Protein AF-A0A8I2G776-F1 (afdb_monomer)

Mean predicted aligned error: 10.72 Å

Radius of gyration: 21.14 Å; Cα contacts (8 Å, |Δi|>4): 203; chains: 1; bounding box: 45×49×59 Å

Sequence (153 aa):
MTTVEIKSLLHESIENINDKALLLSIKDLMTKKGKKFDPVVKQLKGWIHSLELPQRWRTDGIAPPSYDCKKLAGKVAETLYKDFSIIPIRIAVSIEEGIYLKYKNFDNNKVLEIEVYNDNLDIAAILTKNNQVIKSADIEKENFFEMVKLFNE

pLDDT: mean 87.75, std 15.6, range [40.84, 98.62]

Nearest PDB structures (foldseek):
  1icn-assembly1_A  TM=5.637E-01  e=6.181E+00  Rattus norvegicus
  3kg6-assembly3_A  TM=4.513E-01  e=4.065E+00  Lyngbya majuscula
  1dc9-assembly1_A  TM=5.498E-01  e=9.400E+00  Rattus norvegicus
  3akn-assembly1_A  TM=5.289E-01  e=9.400E+00  Rattus norvegicus

Solvent-accessible surface area (backbone atoms only — not comparable to full-atom values): 8759 Å² total; per-residue (Å²): 136,56,83,65,58,56,51,54,56,53,51,64,59,55,73,72,51,86,49,67,67,59,48,50,52,50,51,49,50,67,66,50,60,63,78,75,85,48,68,65,54,52,47,53,36,48,56,49,65,67,61,71,69,57,69,68,45,52,73,72,67,45,57,67,58,41,71,67,27,36,52,48,46,33,47,53,53,39,48,40,30,75,79,66,72,44,67,68,81,41,76,45,71,41,89,76,24,14,43,34,39,32,32,69,38,84,91,75,55,24,35,44,38,35,40,24,29,48,90,80,62,49,35,42,37,39,33,28,43,90,90,38,80,78,47,73,47,75,44,64,93,79,58,52,62,70,63,51,50,65,53,71,110

Secondary structure (DSSP, 8-state):
--HHHHHHHHHHHHHT---HHHHHHHHHHHH-S-----HHHHHHHHHHHT----HHHHHTTPPPPPHHHHHHHHHHHHHHHHHH----SEEEE-TTSSEEEEEE-TTT-EEEEEEE-SSS--EEEEEEETTEEEEEEE-GGG--HHHHHHHH-

Foldseek 3Di:
DDPVVVVVVVVVVLVPDPDPVVSVVVVVVVVPPPPPDDVLLVVLLVVLVPADDPPVLVVVVQAAADPVLSVLVSVLQVCCCPVPVWHFPDWHQDSLNGIKTWTADPVQGKIKIWTQHRPPRKIKIFIDHPNHTPDIDTQPPSPCPVVVVVRVD

Structure (mmCIF, N/CA/C/O backbone):
data_AF-A0A8I2G776-F1
#
_entry.id   AF-A0A8I2G776-F1
#
loop_
_atom_site.group_PDB
_atom_site.id
_atom_site.type_symbol
_atom_site.label_atom_id
_atom_site.label_alt_id
_atom_site.label_comp_id
_atom_site.label_asym_id
_atom_site.label_entity_id
_atom_site.label_seq_id
_atom_site.pdbx_PDB_ins_code
_atom_site.Cartn_x
_atom_site.Cartn_y
_atom_site.Cartn_z
_atom_site.occupancy
_atom_site.B_iso_or_equiv
_atom_site.auth_seq_id
_atom_site.auth_comp_id
_atom_site.auth_asym_id
_atom_site.auth_atom_id
_atom_site.pdbx_PDB_model_num
ATOM 1 N N . MET A 1 1 ? 5.456 20.751 40.890 1.00 51.00 1 MET A N 1
ATOM 2 C CA . MET A 1 1 ? 5.926 21.157 39.555 1.00 51.00 1 MET A CA 1
ATOM 3 C C . MET A 1 1 ? 5.319 20.235 38.519 1.00 51.00 1 MET A C 1
ATOM 5 O O . MET A 1 1 ? 5.605 19.042 38.530 1.00 51.00 1 MET A O 1
ATOM 9 N N . THR A 1 2 ? 4.416 20.754 37.696 1.00 40.84 2 THR A N 1
ATOM 10 C CA . THR A 1 2 ? 3.787 20.000 36.606 1.00 40.84 2 THR A CA 1
ATOM 11 C C . THR A 1 2 ? 4.741 19.884 35.413 1.00 40.84 2 THR A C 1
ATOM 13 O O . THR A 1 2 ? 5.677 20.667 35.248 1.00 40.84 2 THR A O 1
ATOM 16 N N . THR A 1 3 ? 4.508 18.910 34.534 1.00 49.12 3 THR A N 1
ATOM 17 C CA . THR A 1 3 ? 5.294 18.694 33.304 1.00 49.12 3 THR A CA 1
ATOM 18 C C . THR A 1 3 ? 5.284 19.903 32.358 1.00 49.12 3 THR A C 1
ATOM 20 O O . THR A 1 3 ? 6.147 20.012 31.487 1.00 49.12 3 THR A O 1
ATOM 23 N N . VAL A 1 4 ? 4.306 20.799 32.514 1.00 53.62 4 VAL A N 1
ATOM 24 C CA . VAL A 1 4 ? 4.168 22.046 31.751 1.00 53.62 4 VAL A CA 1
ATOM 25 C C . VAL A 1 4 ? 5.124 23.117 32.282 1.00 53.62 4 VAL A C 1
ATOM 27 O O . VAL A 1 4 ? 5.840 23.732 31.494 1.00 53.62 4 VAL A O 1
ATOM 30 N N . GLU A 1 5 ? 5.229 23.264 33.604 1.00 49.38 5 GLU A N 1
ATOM 31 C CA . GLU A 1 5 ? 6.134 24.227 34.254 1.00 49.38 5 GLU A CA 1
ATOM 32 C C . GLU A 1 5 ? 7.609 23.921 33.949 1.00 49.38 5 GLU A C 1
ATOM 34 O O . GLU A 1 5 ? 8.391 24.828 33.676 1.00 49.38 5 GLU A O 1
ATOM 39 N N . ILE A 1 6 ? 7.980 22.637 33.883 1.00 55.47 6 ILE A N 1
ATOM 40 C CA . ILE A 1 6 ? 9.346 22.207 33.531 1.00 55.47 6 ILE A CA 1
ATOM 41 C C . ILE A 1 6 ? 9.712 22.599 32.089 1.00 55.47 6 ILE A C 1
ATOM 43 O O . ILE A 1 6 ? 10.844 23.004 31.829 1.00 55.47 6 ILE A O 1
ATOM 47 N N . 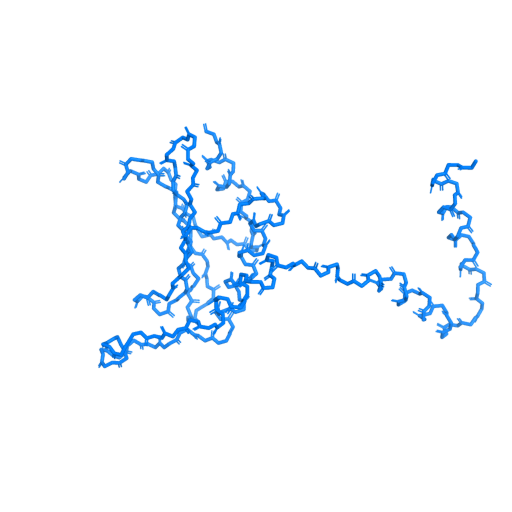LYS A 1 7 ? 8.770 22.503 31.138 1.00 57.03 7 LYS A N 1
ATOM 48 C CA . LYS A 1 7 ? 9.023 22.856 29.729 1.00 57.03 7 LYS A CA 1
ATOM 49 C C . LYS A 1 7 ? 9.190 24.359 29.524 1.00 57.03 7 LYS A C 1
ATOM 51 O O . LYS A 1 7 ? 10.042 24.749 28.734 1.00 57.03 7 LYS A O 1
ATOM 56 N N . SER A 1 8 ? 8.399 25.164 30.233 1.00 58.72 8 SER A N 1
ATOM 57 C CA . SER A 1 8 ? 8.486 26.629 30.205 1.00 58.72 8 SER A CA 1
ATOM 58 C C . SER A 1 8 ? 9.867 27.105 30.659 1.00 58.72 8 SER A C 1
ATOM 60 O O . SER A 1 8 ? 10.550 27.816 29.928 1.00 58.72 8 SER A O 1
ATOM 62 N N . LEU A 1 9 ? 10.322 26.608 31.814 1.00 57.34 9 LEU A N 1
ATOM 63 C CA . LEU A 1 9 ? 11.615 26.968 32.407 1.00 57.34 9 LEU A CA 1
ATOM 64 C C . LEU A 1 9 ? 12.809 26.514 31.550 1.00 57.34 9 LEU A C 1
ATOM 66 O O . LEU A 1 9 ? 13.820 27.211 31.455 1.00 57.34 9 LEU A O 1
ATOM 70 N N . LEU A 1 10 ? 12.694 25.355 30.891 1.00 60.34 10 LEU A N 1
ATOM 71 C CA . LEU A 1 10 ? 13.702 24.875 29.942 1.00 60.34 10 LEU A CA 1
ATOM 72 C C . LEU A 1 10 ? 13.780 25.747 28.684 1.00 60.34 10 LEU A C 1
ATOM 74 O O . LEU A 1 10 ? 14.873 25.931 28.159 1.00 60.34 10 LEU A O 1
ATOM 78 N N . HIS A 1 11 ? 12.658 26.282 28.197 1.00 60.72 11 HIS A N 1
ATOM 79 C CA . HIS A 1 11 ? 12.655 27.127 27.001 1.00 60.72 11 HIS A CA 1
ATOM 80 C C . HIS A 1 11 ? 13.342 28.472 27.265 1.00 60.72 11 HIS A C 1
ATOM 82 O O . HIS A 1 11 ? 14.266 28.835 26.540 1.00 60.72 11 HIS A O 1
ATOM 88 N N . GLU A 1 12 ? 12.990 29.131 28.371 1.00 60.38 12 GLU A N 1
ATOM 89 C CA . GLU A 1 12 ? 13.601 30.400 28.802 1.00 60.38 12 GLU A CA 1
ATOM 90 C C . GLU A 1 12 ? 15.107 30.267 29.091 1.00 60.38 12 GLU A C 1
ATOM 92 O O . GLU A 1 12 ? 15.894 31.174 28.817 1.00 60.38 12 GLU A O 1
ATOM 97 N N . SER A 1 13 ? 15.545 29.111 29.600 1.00 62.28 13 SER A N 1
ATOM 98 C CA . SER A 1 13 ? 16.966 28.853 29.873 1.00 62.28 13 SER A CA 1
ATOM 99 C C . SER A 1 13 ? 17.797 28.651 28.598 1.00 62.28 13 SER A C 1
ATOM 101 O O . SER A 1 13 ? 18.989 28.950 28.587 1.00 62.28 13 SER A O 1
ATOM 103 N N . ILE A 1 14 ? 17.187 28.148 27.519 1.00 61.66 14 ILE A N 1
ATOM 104 C CA . ILE A 1 14 ? 17.871 27.870 26.244 1.00 61.66 14 ILE A CA 1
ATOM 105 C C . ILE A 1 14 ? 18.036 29.142 25.408 1.00 61.66 14 ILE A C 1
ATOM 107 O O . ILE A 1 14 ? 19.038 29.275 24.706 1.00 61.66 14 ILE A O 1
ATOM 111 N N . GLU A 1 15 ? 17.098 30.087 25.496 1.00 63.06 15 GLU A N 1
ATOM 112 C CA . GLU A 1 15 ? 17.179 31.368 24.778 1.00 63.06 15 GLU A CA 1
ATOM 113 C C . GLU A 1 15 ? 18.311 32.275 25.287 1.00 63.06 15 GLU A C 1
ATOM 115 O O . GLU A 1 15 ? 18.821 33.094 24.529 1.00 63.06 15 GLU A O 1
ATOM 120 N N . ASN A 1 16 ? 18.774 32.071 26.525 1.00 62.78 16 ASN A N 1
ATOM 121 C CA . ASN A 1 16 ? 19.870 32.830 27.138 1.00 62.78 16 ASN A CA 1
ATOM 122 C C . ASN A 1 16 ? 21.279 32.273 26.841 1.00 62.78 16 ASN A C 1
ATOM 124 O O . ASN A 1 16 ? 22.276 32.777 27.366 1.00 62.78 16 ASN A O 1
ATOM 128 N N . ILE A 1 17 ? 21.399 31.229 26.017 1.00 67.94 17 ILE A N 1
ATOM 129 C CA . ILE A 1 17 ? 22.696 30.656 25.639 1.00 67.94 17 ILE A CA 1
ATOM 130 C C . ILE A 1 17 ? 23.299 31.482 24.486 1.00 67.94 17 ILE A C 1
ATOM 132 O O . ILE A 1 17 ? 22.835 31.434 23.353 1.00 67.94 17 ILE A O 1
ATOM 136 N N . ASN A 1 18 ? 24.384 32.215 24.747 1.00 68.25 18 ASN A N 1
ATOM 137 C CA . ASN A 1 18 ? 25.065 33.026 23.719 1.00 68.25 18 ASN A CA 1
ATOM 138 C C . ASN A 1 18 ? 25.977 32.217 22.776 1.00 68.25 18 ASN A C 1
ATOM 140 O O . ASN A 1 18 ? 26.481 32.750 21.788 1.00 68.25 18 ASN A O 1
ATOM 144 N N . ASP A 1 19 ? 26.190 30.930 23.053 1.00 78.69 19 ASP A N 1
ATOM 145 C CA . ASP A 1 19 ? 26.968 30.044 22.192 1.00 78.69 19 ASP A CA 1
ATOM 146 C C . ASP A 1 19 ? 26.058 29.358 21.164 1.00 78.69 19 ASP A C 1
ATOM 148 O O . ASP A 1 19 ? 25.336 28.403 21.457 1.00 78.69 19 ASP A O 1
ATOM 152 N N . LYS A 1 20 ? 26.116 29.844 19.922 1.00 73.06 20 LYS A N 1
ATOM 153 C CA . LYS A 1 20 ? 25.310 29.346 18.800 1.00 73.06 20 LYS A CA 1
ATOM 154 C C . LYS A 1 20 ? 25.573 27.866 18.480 1.00 73.06 20 LYS A C 1
ATOM 156 O O . LYS A 1 20 ? 24.654 27.188 18.019 1.00 73.06 20 LYS A O 1
ATOM 161 N N . ALA A 1 21 ?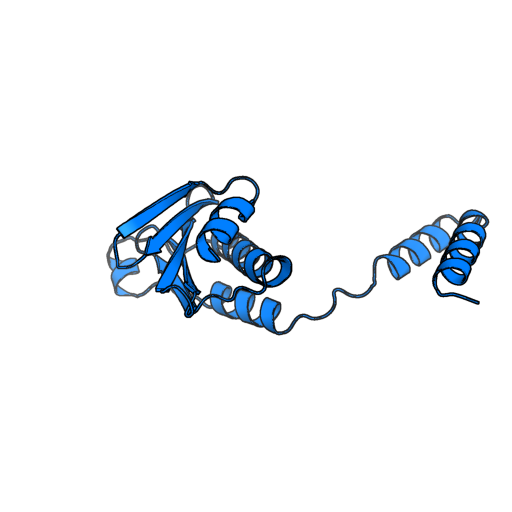 26.783 27.355 18.721 1.00 72.69 21 ALA A N 1
ATOM 162 C CA . ALA A 1 21 ? 27.135 25.956 18.474 1.00 72.69 21 ALA A CA 1
ATOM 163 C C . ALA A 1 21 ? 26.572 25.035 19.567 1.00 72.69 21 ALA A C 1
ATOM 165 O O . ALA A 1 21 ? 26.048 23.956 19.266 1.00 72.69 21 ALA A O 1
ATOM 166 N N . LEU A 1 22 ? 26.595 25.492 20.822 1.00 72.94 22 LEU A N 1
ATOM 167 C CA . LEU A 1 22 ? 25.934 24.810 21.934 1.00 72.94 22 LEU A CA 1
ATOM 168 C C . LEU A 1 22 ? 24.411 24.804 21.749 1.00 72.94 22 LEU A C 1
ATOM 170 O O . LEU A 1 22 ? 23.770 23.771 21.928 1.00 72.94 22 LEU A O 1
ATOM 174 N N . LEU A 1 23 ? 23.834 25.924 21.309 1.00 72.81 23 LEU A N 1
ATOM 175 C CA . LEU A 1 23 ? 22.399 26.062 21.048 1.00 72.81 23 LEU A CA 1
ATOM 176 C C . LEU A 1 23 ? 21.936 25.152 19.904 1.00 72.81 23 LEU A C 1
ATOM 178 O O . LEU A 1 23 ? 20.874 24.535 19.998 1.00 72.81 23 LEU A O 1
ATOM 182 N N . LEU A 1 24 ? 22.747 25.021 18.848 1.00 71.00 24 LEU A N 1
ATOM 183 C CA . LEU A 1 24 ? 22.499 24.080 17.756 1.00 71.00 24 LEU A CA 1
ATOM 184 C C . LEU A 1 24 ? 22.604 22.630 18.241 1.00 71.00 24 LEU A C 1
ATOM 186 O O . LEU A 1 24 ? 21.721 21.838 17.949 1.00 71.00 24 LEU A O 1
ATOM 190 N N . SER A 1 25 ? 23.607 22.305 19.059 1.00 70.19 25 SER A N 1
ATOM 191 C CA . SER A 1 25 ? 23.782 20.960 19.624 1.00 70.19 25 SER A CA 1
ATOM 192 C C . SER A 1 25 ? 22.654 20.573 20.585 1.00 70.19 25 SER A C 1
ATOM 194 O O . SER A 1 25 ? 22.195 19.435 20.570 1.00 70.19 25 SER A O 1
ATOM 196 N N . ILE A 1 26 ? 22.159 21.511 21.397 1.00 68.62 26 ILE A N 1
ATOM 197 C CA . ILE A 1 26 ? 21.013 21.301 22.293 1.00 68.62 26 ILE A CA 1
ATOM 198 C C . ILE A 1 26 ? 19.723 21.155 21.483 1.00 68.62 26 ILE A C 1
ATOM 200 O O . ILE A 1 26 ? 18.929 20.259 21.766 1.00 68.62 26 ILE A O 1
ATOM 204 N N . LYS A 1 27 ? 19.517 21.970 20.440 1.00 69.44 27 LYS A N 1
ATOM 205 C CA . LYS A 1 27 ? 18.396 21.796 19.500 1.00 69.44 27 LYS A CA 1
ATOM 206 C C . LYS A 1 27 ? 18.476 20.448 18.789 1.00 69.44 27 LYS A C 1
ATOM 208 O O . LYS A 1 27 ? 17.461 19.759 18.705 1.00 69.44 27 LYS A O 1
ATOM 213 N N . ASP A 1 28 ? 19.662 20.028 18.368 1.00 65.12 28 ASP A N 1
ATOM 214 C CA . ASP A 1 28 ? 19.919 18.714 17.780 1.00 65.12 28 ASP A CA 1
ATOM 215 C C . ASP A 1 28 ? 19.681 17.584 18.781 1.00 65.12 28 ASP A C 1
ATOM 217 O O . ASP A 1 28 ? 19.161 16.548 18.399 1.00 65.12 28 ASP A O 1
ATOM 221 N N . LEU A 1 29 ? 19.996 17.756 20.066 1.00 60.03 29 LEU A N 1
ATOM 222 C CA . LEU A 1 29 ? 19.706 16.773 21.118 1.00 60.03 29 LEU A CA 1
ATOM 223 C C . LEU A 1 29 ? 18.209 16.704 21.452 1.00 60.03 29 LEU A C 1
ATOM 225 O O . LEU A 1 29 ? 17.672 15.614 21.644 1.00 60.03 29 LEU A O 1
ATOM 229 N N . MET A 1 30 ? 17.510 17.842 21.465 1.00 61.28 30 MET A N 1
ATOM 230 C CA . MET A 1 30 ? 16.060 17.903 21.682 1.00 61.28 30 MET A CA 1
ATOM 231 C C . MET A 1 30 ? 15.260 17.376 20.481 1.00 61.28 30 MET A C 1
ATOM 233 O O . MET A 1 30 ? 14.201 16.774 20.664 1.00 61.28 30 MET A O 1
ATOM 237 N N . THR A 1 31 ? 15.769 17.558 19.258 1.00 56.81 31 THR A N 1
ATOM 238 C CA . THR A 1 31 ? 15.210 16.968 18.027 1.00 56.81 31 THR A CA 1
ATOM 239 C C . THR A 1 31 ? 15.644 15.513 17.837 1.00 56.81 31 THR A C 1
ATOM 241 O O . THR A 1 31 ? 14.843 14.702 17.374 1.00 56.81 31 THR A O 1
ATOM 244 N N . LYS A 1 32 ? 16.829 15.119 18.327 1.00 51.16 32 LYS A N 1
ATOM 245 C CA . LYS A 1 32 ? 17.232 13.729 18.611 1.00 51.16 32 LYS A CA 1
ATOM 246 C C . LYS A 1 32 ? 16.550 13.197 19.880 1.00 51.16 32 LYS A C 1
ATOM 248 O O . LYS A 1 32 ? 17.140 12.431 20.642 1.00 51.16 32 LYS A O 1
ATOM 253 N N . LYS A 1 33 ? 15.240 13.426 20.028 1.00 49.31 33 LYS A N 1
ATOM 254 C CA . LYS A 1 33 ? 14.385 12.323 20.482 1.00 49.31 33 LYS A CA 1
ATOM 255 C C . LYS A 1 33 ? 14.599 11.216 19.460 1.00 49.31 33 LYS A C 1
ATOM 257 O O . LYS A 1 33 ? 13.971 11.235 18.404 1.00 49.31 33 LYS A O 1
ATOM 262 N N . GLY A 1 34 ? 15.584 10.351 19.723 1.00 45.66 34 GLY A N 1
ATOM 263 C CA . GLY A 1 34 ? 16.012 9.299 18.811 1.00 45.66 34 GLY A CA 1
ATOM 264 C C . GLY A 1 34 ? 14.770 8.667 18.220 1.00 45.66 34 GLY A C 1
ATOM 265 O O . GLY A 1 34 ? 13.880 8.310 18.992 1.00 45.66 34 GLY A O 1
ATOM 266 N N . LYS A 1 35 ? 14.661 8.667 16.879 1.00 55.25 35 LYS A N 1
ATOM 267 C CA . LYS A 1 35 ? 13.513 8.104 16.157 1.00 55.25 35 LYS A CA 1
ATOM 268 C C . LYS A 1 35 ? 13.145 6.818 16.873 1.00 55.25 35 LYS A C 1
ATOM 270 O O . LYS A 1 35 ? 13.932 5.873 16.831 1.00 55.25 35 LYS A O 1
ATOM 275 N N . LYS A 1 36 ? 12.035 6.843 17.622 1.00 64.50 36 LYS A N 1
ATOM 276 C CA . LYS A 1 36 ? 11.651 5.740 18.496 1.00 64.50 36 LYS A CA 1
ATOM 277 C C . LYS A 1 36 ? 11.624 4.523 17.589 1.00 64.50 36 LYS A C 1
ATOM 279 O O . LYS A 1 36 ? 10.905 4.537 16.591 1.00 64.50 36 LYS A O 1
ATOM 284 N N . PHE A 1 37 ? 12.524 3.578 17.846 1.00 75.69 37 PHE A N 1
ATOM 285 C CA . PHE A 1 37 ? 12.650 2.395 17.017 1.00 75.69 37 PHE A CA 1
ATOM 286 C C . PHE A 1 37 ? 11.291 1.712 17.021 1.00 75.69 37 PHE A C 1
ATOM 288 O O . PHE A 1 37 ? 10.827 1.262 18.067 1.00 75.69 37 PHE A O 1
ATOM 295 N N . ASP A 1 38 ? 10.638 1.717 15.868 1.00 90.75 38 ASP A N 1
ATOM 296 C CA . ASP A 1 38 ? 9.349 1.084 15.703 1.00 90.75 38 ASP A CA 1
ATOM 297 C C . ASP A 1 38 ? 9.587 -0.245 14.977 1.00 90.75 38 ASP A C 1
ATOM 299 O O . ASP A 1 38 ? 9.896 -0.242 13.776 1.00 90.75 38 ASP A O 1
ATOM 303 N N . PRO A 1 39 ? 9.544 -1.380 15.701 1.00 93.44 39 PRO A N 1
ATOM 304 C CA . PRO A 1 39 ? 9.834 -2.682 15.119 1.00 93.44 39 PRO A CA 1
ATOM 305 C C . PRO A 1 39 ? 8.859 -3.029 13.994 1.00 93.44 39 PRO A C 1
ATOM 307 O O . PRO A 1 39 ? 9.279 -3.652 13.023 1.00 93.44 39 PRO A O 1
ATOM 310 N N . VAL A 1 40 ? 7.600 -2.584 14.078 1.00 94.62 40 VAL A N 1
ATOM 311 C CA . VAL A 1 40 ? 6.592 -2.838 13.043 1.00 94.62 40 VAL A CA 1
ATOM 312 C C . VAL A 1 40 ? 6.951 -2.074 11.778 1.00 94.62 40 VAL A C 1
ATOM 314 O O . VAL A 1 40 ? 7.033 -2.668 10.707 1.00 94.62 40 VAL A O 1
ATOM 317 N N . VAL A 1 41 ? 7.283 -0.787 11.892 1.00 95.50 41 VAL A N 1
ATOM 318 C CA . VAL A 1 41 ? 7.711 0.019 10.734 1.00 95.50 41 VAL A CA 1
ATOM 319 C C . VAL A 1 41 ? 8.974 -0.557 10.095 1.00 95.50 41 VAL A 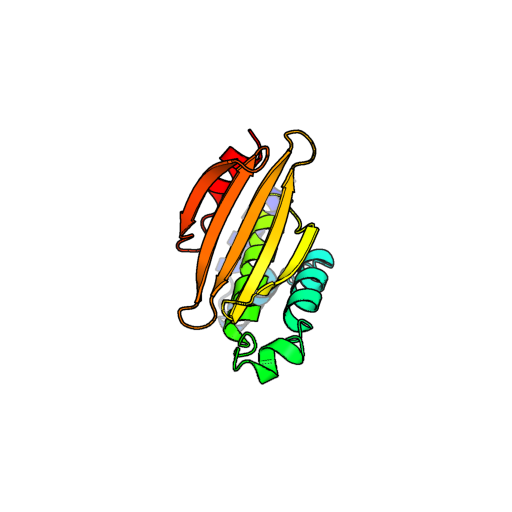C 1
ATOM 321 O O . VAL A 1 41 ? 9.070 -0.630 8.868 1.00 95.50 41 VAL A O 1
ATOM 324 N N . LYS A 1 42 ? 9.950 -0.986 10.907 1.00 95.38 42 LYS A N 1
ATOM 325 C CA . LYS A 1 42 ? 11.158 -1.645 10.393 1.00 95.38 42 LYS A CA 1
ATOM 326 C C . LYS A 1 42 ? 10.808 -2.933 9.651 1.00 95.38 42 LYS A C 1
ATOM 328 O O . LYS A 1 42 ? 11.350 -3.158 8.572 1.00 95.38 42 LYS A O 1
ATOM 333 N N . GLN A 1 43 ? 9.915 -3.747 10.207 1.00 96.44 43 GLN A N 1
ATOM 334 C CA . GLN A 1 43 ? 9.489 -5.005 9.605 1.00 96.44 43 GLN A CA 1
ATOM 335 C C . GLN A 1 43 ? 8.766 -4.781 8.272 1.00 96.44 43 GLN A C 1
ATOM 337 O O . GLN A 1 43 ? 9.125 -5.411 7.282 1.00 96.44 43 GLN A O 1
ATOM 342 N N . LEU A 1 44 ? 7.815 -3.841 8.221 1.00 97.25 44 LEU A N 1
ATOM 343 C CA . LEU A 1 44 ? 7.076 -3.488 7.004 1.00 97.25 44 LEU A CA 1
ATOM 344 C C . LEU A 1 44 ? 8.023 -3.049 5.885 1.00 97.25 44 LEU A C 1
ATOM 346 O O . LEU A 1 44 ? 7.956 -3.562 4.768 1.00 97.25 44 LEU A O 1
ATOM 350 N N . LYS A 1 45 ? 8.965 -2.151 6.197 1.00 96.88 45 LYS A N 1
ATOM 351 C CA . LYS A 1 45 ? 9.987 -1.725 5.235 1.00 96.88 45 LYS A CA 1
ATOM 352 C C . LYS A 1 45 ? 10.871 -2.887 4.807 1.00 96.88 45 LYS A C 1
ATOM 354 O O . LYS A 1 45 ? 11.158 -2.995 3.621 1.00 96.88 45 LYS A O 1
ATOM 359 N N . GLY A 1 46 ? 11.269 -3.752 5.739 1.00 96.81 46 GLY A N 1
ATOM 360 C CA . GLY A 1 46 ? 12.036 -4.961 5.446 1.00 96.81 46 G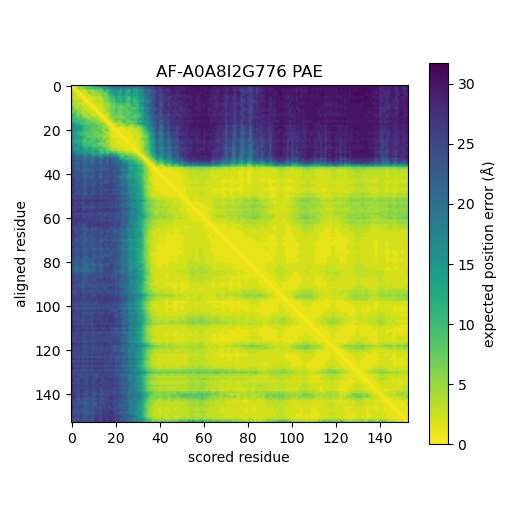LY A CA 1
ATOM 361 C C . GLY A 1 46 ? 11.332 -5.853 4.425 1.00 96.81 46 GLY A C 1
ATOM 362 O O . GLY A 1 46 ? 11.921 -6.152 3.390 1.00 96.81 46 GLY A O 1
ATOM 363 N N . TRP A 1 47 ? 10.061 -6.188 4.668 1.00 97.81 47 TRP A N 1
ATOM 364 C CA . TRP A 1 47 ? 9.247 -6.998 3.756 1.00 97.81 47 TRP A CA 1
ATOM 365 C C . TRP A 1 47 ? 9.147 -6.389 2.360 1.00 97.81 47 TRP A C 1
ATOM 367 O O . TRP A 1 47 ? 9.369 -7.092 1.379 1.00 97.81 47 TRP A O 1
ATOM 377 N N . ILE A 1 48 ? 8.879 -5.085 2.267 1.00 98.00 48 ILE A N 1
ATOM 378 C CA . ILE A 1 48 ? 8.756 -4.384 0.981 1.00 98.00 48 ILE A CA 1
ATOM 379 C C . ILE A 1 48 ? 10.092 -4.368 0.229 1.00 98.00 48 ILE A C 1
ATOM 381 O O . ILE A 1 48 ? 10.138 -4.633 -0.971 1.00 98.00 48 ILE A O 1
ATOM 385 N N . HIS A 1 49 ? 11.204 -4.104 0.919 1.00 97.06 49 HIS A N 1
ATOM 386 C CA . HIS A 1 49 ? 12.513 -4.056 0.265 1.00 97.06 49 HIS A CA 1
ATOM 387 C C . HIS A 1 49 ? 12.983 -5.441 -0.189 1.00 97.06 49 HIS A C 1
ATOM 389 O O . HIS A 1 49 ? 13.610 -5.536 -1.247 1.00 97.06 49 HIS A O 1
ATOM 395 N N . SER A 1 50 ? 12.617 -6.501 0.542 1.00 96.56 50 SER A N 1
ATOM 396 C CA . SER A 1 50 ? 12.914 -7.892 0.180 1.00 96.56 50 SER A CA 1
ATOM 397 C C . SER A 1 50 ? 12.050 -8.458 -0.946 1.00 96.56 50 SER A C 1
ATOM 399 O O . SER A 1 50 ? 12.262 -9.597 -1.343 1.00 96.56 50 SER A O 1
ATOM 401 N N . LEU A 1 51 ? 11.061 -7.713 -1.450 1.00 96.12 51 LEU A N 1
ATOM 402 C CA . LEU A 1 51 ? 10.229 -8.194 -2.546 1.00 96.12 51 LEU A CA 1
ATOM 403 C C . LEU A 1 51 ? 11.056 -8.416 -3.816 1.00 96.12 51 LEU A C 1
ATOM 405 O O . LEU A 1 51 ? 11.754 -7.513 -4.288 1.00 96.12 51 LEU A O 1
ATOM 409 N N . GLU A 1 52 ? 10.909 -9.603 -4.391 1.00 93.69 52 GLU A N 1
ATOM 410 C CA . GLU A 1 52 ? 11.515 -9.995 -5.658 1.00 93.69 52 GLU A CA 1
ATOM 411 C C . GLU A 1 52 ? 10.439 -10.283 -6.700 1.00 93.69 52 GLU A C 1
ATOM 413 O O . GLU A 1 52 ? 9.363 -10.801 -6.392 1.00 93.69 52 GLU A O 1
ATOM 418 N N . LEU A 1 53 ? 10.751 -9.966 -7.955 1.00 94.19 53 LEU A N 1
ATOM 419 C CA . LEU A 1 53 ? 9.855 -10.238 -9.065 1.00 94.19 53 LEU A CA 1
ATOM 420 C C . LEU A 1 53 ? 9.902 -11.736 -9.434 1.00 94.19 53 LEU A C 1
ATOM 422 O O . LEU A 1 53 ? 10.998 -12.270 -9.681 1.00 94.19 53 LEU A O 1
ATOM 426 N N . PRO A 1 54 ? 8.747 -12.427 -9.520 1.00 94.56 54 PRO A N 1
ATOM 427 C CA . PRO A 1 54 ? 8.681 -13.807 -9.984 1.00 94.56 54 PRO A CA 1
ATOM 428 C C . PRO A 1 54 ? 9.396 -13.991 -11.325 1.00 94.56 54 PRO A C 1
ATOM 430 O O . PRO A 1 54 ? 9.249 -13.172 -12.230 1.00 94.56 54 PRO A O 1
ATOM 433 N N . GLN A 1 55 ? 10.139 -15.092 -11.474 1.00 94.19 55 GLN A N 1
ATOM 434 C CA . GLN A 1 55 ? 10.940 -15.346 -12.679 1.00 94.19 55 GLN A CA 1
ATOM 435 C C . GLN A 1 55 ? 10.101 -15.317 -13.964 1.00 94.19 55 GLN A C 1
ATOM 437 O O . GLN A 1 55 ? 10.553 -14.769 -14.961 1.00 94.19 55 GLN A O 1
ATOM 442 N N . ARG A 1 56 ? 8.869 -15.845 -13.923 1.00 96.19 56 ARG A N 1
ATOM 443 C CA . ARG A 1 56 ? 7.944 -15.809 -15.067 1.00 96.19 56 ARG A CA 1
ATOM 444 C C . ARG A 1 56 ? 7.684 -14.380 -15.563 1.00 96.19 56 ARG A C 1
ATOM 446 O O . ARG A 1 56 ? 7.811 -14.128 -16.745 1.00 96.19 56 ARG A O 1
ATOM 453 N N . TRP A 1 57 ? 7.447 -13.433 -14.653 1.00 96.56 57 TRP A N 1
ATOM 454 C CA . TRP A 1 57 ? 7.142 -12.045 -15.011 1.00 96.56 57 TRP A CA 1
ATOM 455 C C . TRP A 1 57 ? 8.368 -11.329 -15.570 1.00 96.56 57 TRP A C 1
ATOM 457 O O . TRP A 1 57 ? 8.251 -10.570 -16.521 1.00 96.56 57 TRP A O 1
ATOM 467 N N . ARG A 1 58 ? 9.563 -11.652 -15.059 1.00 93.81 58 ARG A N 1
ATOM 468 C CA . ARG A 1 58 ? 10.818 -11.193 -15.672 1.00 93.81 58 ARG A CA 1
ATOM 469 C C . ARG A 1 58 ? 10.965 -11.679 -17.113 1.00 93.81 58 ARG A C 1
ATOM 471 O O . ARG A 1 58 ? 11.421 -10.924 -17.961 1.00 93.81 58 ARG A O 1
ATOM 478 N N . THR A 1 59 ? 10.598 -12.930 -17.388 1.00 95.69 59 THR A N 1
ATOM 479 C CA . THR A 1 59 ? 10.609 -13.485 -18.750 1.00 95.69 59 THR A CA 1
ATOM 480 C C . THR A 1 59 ? 9.567 -12.818 -19.649 1.00 95.69 59 THR A C 1
ATOM 482 O O . THR A 1 59 ? 9.851 -12.601 -20.823 1.00 95.69 59 THR A O 1
ATOM 485 N N . ASP A 1 60 ? 8.421 -12.431 -19.090 1.00 96.00 60 ASP A N 1
ATOM 486 C CA . ASP A 1 60 ? 7.355 -11.707 -19.796 1.00 96.00 60 ASP A CA 1
ATOM 487 C C . ASP A 1 60 ? 7.684 -10.216 -20.029 1.00 96.00 60 ASP A C 1
ATOM 489 O O . ASP A 1 60 ? 6.891 -9.495 -20.628 1.00 96.00 60 ASP A O 1
ATOM 493 N N . GLY A 1 61 ? 8.854 -9.744 -19.581 1.00 95.12 61 GLY A N 1
ATOM 494 C CA . GLY A 1 61 ? 9.315 -8.368 -19.778 1.00 95.12 61 GLY A CA 1
ATOM 495 C C . GLY A 1 61 ? 8.841 -7.367 -18.723 1.00 95.12 61 GLY A C 1
ATOM 496 O O . GLY A 1 61 ? 9.121 -6.184 -18.873 1.00 95.12 61 GLY A O 1
ATOM 497 N N . ILE A 1 62 ? 8.185 -7.828 -17.654 1.00 95.88 62 ILE A N 1
ATOM 498 C CA . ILE A 1 62 ? 7.745 -6.982 -16.537 1.00 95.88 62 ILE A CA 1
ATOM 499 C C . ILE A 1 62 ? 8.971 -6.485 -15.766 1.00 95.88 62 ILE A C 1
ATOM 501 O O . ILE A 1 62 ? 9.816 -7.281 -15.325 1.00 95.88 62 ILE A O 1
ATOM 505 N N . ALA A 1 63 ? 9.067 -5.172 -15.578 1.00 94.12 63 ALA A N 1
ATOM 506 C CA . ALA A 1 63 ? 10.141 -4.566 -14.808 1.00 94.12 63 ALA A CA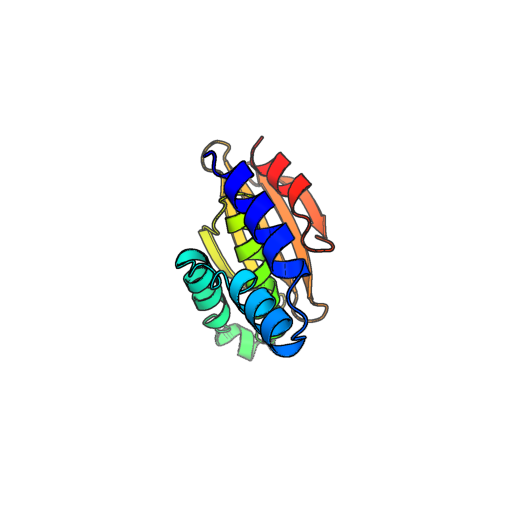 1
ATOM 507 C C . ALA A 1 63 ? 9.977 -4.833 -13.297 1.00 94.12 63 ALA A C 1
ATOM 509 O O . ALA A 1 63 ? 8.867 -4.808 -12.760 1.00 94.12 63 ALA A O 1
ATOM 510 N N . PRO A 1 64 ? 11.074 -5.091 -12.557 1.00 94.62 64 PRO A N 1
ATOM 511 C CA . PRO A 1 64 ? 11.007 -5.161 -11.106 1.00 94.62 64 PRO A CA 1
ATOM 512 C C . PRO A 1 64 ? 10.737 -3.766 -10.508 1.00 94.62 64 PRO A C 1
ATOM 514 O O . PRO A 1 64 ? 11.262 -2.774 -11.024 1.00 94.62 64 PRO A O 1
ATOM 517 N N . PRO A 1 65 ? 10.030 -3.680 -9.367 1.00 96.06 65 PRO A N 1
ATOM 518 C CA . PRO A 1 65 ? 9.808 -2.411 -8.683 1.00 96.06 65 PRO A CA 1
ATOM 519 C C . PRO A 1 65 ? 11.128 -1.742 -8.297 1.00 96.06 65 PRO A C 1
ATOM 521 O O . PRO A 1 65 ? 12.002 -2.359 -7.670 1.00 96.06 65 PRO A O 1
ATOM 524 N N . SER A 1 66 ? 11.258 -0.465 -8.647 1.00 96.81 66 SER A N 1
ATOM 525 C CA . SER A 1 66 ? 12.427 0.355 -8.353 1.00 96.81 66 SER A CA 1
ATOM 526 C C . SER A 1 66 ? 12.604 0.591 -6.852 1.00 96.81 66 SER A C 1
ATOM 528 O O . SER A 1 66 ? 11.712 0.362 -6.027 1.00 96.81 66 SER A O 1
ATOM 530 N N . TYR A 1 67 ? 13.785 1.087 -6.481 1.00 96.75 67 TYR A N 1
ATOM 531 C CA . TYR A 1 67 ? 14.052 1.495 -5.106 1.00 96.75 67 TYR A CA 1
ATOM 532 C C . TYR A 1 67 ? 13.082 2.586 -4.630 1.00 96.75 67 TYR A C 1
ATOM 534 O O . TYR A 1 67 ? 12.594 2.510 -3.503 1.00 96.75 67 TYR A O 1
ATOM 542 N N . ASP A 1 68 ? 12.767 3.568 -5.478 1.00 97.69 68 ASP A N 1
ATOM 543 C CA . ASP A 1 68 ? 11.864 4.662 -5.114 1.00 97.69 68 ASP A CA 1
ATOM 544 C C . ASP A 1 68 ? 10.416 4.187 -4.968 1.00 97.69 68 ASP A C 1
ATOM 546 O O . ASP A 1 68 ? 9.759 4.559 -3.994 1.00 97.69 68 ASP A O 1
ATOM 550 N N . CYS A 1 69 ? 9.964 3.270 -5.829 1.00 97.56 69 CYS A N 1
ATOM 551 C CA . CYS A 1 69 ? 8.673 2.593 -5.685 1.00 97.56 69 CYS A CA 1
ATOM 552 C C . CYS A 1 69 ? 8.581 1.850 -4.336 1.00 97.56 69 CYS A C 1
ATOM 554 O O . CYS A 1 69 ? 7.667 2.081 -3.539 1.00 97.56 69 CYS A O 1
ATOM 556 N N . LYS A 1 70 ? 9.595 1.039 -3.995 1.00 98.31 70 LYS A N 1
ATOM 557 C CA . LYS A 1 70 ? 9.683 0.337 -2.698 1.00 98.31 70 LYS A CA 1
ATOM 558 C C . LYS A 1 70 ? 9.731 1.297 -1.507 1.00 98.31 70 LYS A C 1
ATOM 560 O O . LYS A 1 70 ? 9.107 1.047 -0.472 1.00 98.31 70 LYS A O 1
ATOM 565 N N . LYS A 1 71 ? 10.462 2.405 -1.629 1.00 97.88 71 LYS A N 1
ATOM 566 C CA . LYS A 1 71 ? 10.561 3.440 -0.595 1.00 97.88 71 LYS A CA 1
ATOM 567 C C . LYS A 1 71 ? 9.212 4.119 -0.364 1.00 97.88 71 LYS A C 1
ATOM 569 O O . LYS A 1 71 ? 8.835 4.304 0.796 1.00 97.88 71 LYS A O 1
ATOM 574 N N . LEU A 1 72 ? 8.492 4.458 -1.433 1.00 98.00 72 LEU A N 1
ATOM 575 C CA . LEU A 1 72 ? 7.173 5.078 -1.360 1.00 98.00 72 LEU A CA 1
ATOM 576 C C . LEU A 1 72 ? 6.132 4.115 -0.785 1.00 98.00 72 LEU A C 1
ATOM 578 O O . LEU A 1 72 ? 5.451 4.474 0.170 1.00 98.00 72 LEU A O 1
ATOM 582 N N . ALA A 1 73 ? 6.090 2.865 -1.247 1.00 98.25 73 ALA A N 1
ATOM 583 C CA . ALA A 1 73 ? 5.230 1.835 -0.661 1.00 98.25 73 ALA A CA 1
ATOM 584 C C . ALA A 1 73 ? 5.521 1.616 0.833 1.00 98.25 73 ALA A C 1
ATOM 586 O O . ALA A 1 73 ? 4.607 1.482 1.648 1.00 98.25 73 ALA A O 1
ATOM 587 N N . GLY A 1 74 ? 6.799 1.653 1.225 1.00 97.88 74 GLY A N 1
ATOM 588 C CA . GLY A 1 74 ? 7.204 1.617 2.629 1.00 97.88 74 GLY A CA 1
ATOM 589 C C . GLY A 1 74 ? 6.690 2.807 3.439 1.00 97.88 74 GLY A C 1
ATOM 590 O O . GLY A 1 74 ? 6.372 2.644 4.617 1.00 97.88 74 GLY A O 1
ATOM 591 N N . LYS A 1 75 ? 6.592 3.987 2.820 1.00 97.06 75 LYS A N 1
ATOM 592 C CA . LYS A 1 75 ? 6.025 5.189 3.435 1.00 97.06 75 LYS A CA 1
ATOM 593 C C . LYS A 1 75 ? 4.504 5.085 3.559 1.00 97.06 75 LYS A C 1
ATOM 595 O O . LYS A 1 75 ? 3.993 5.323 4.643 1.00 97.06 75 LYS A O 1
ATOM 600 N N . VAL A 1 76 ? 3.812 4.617 2.521 1.00 98.12 76 VAL A N 1
ATOM 601 C CA . VAL A 1 76 ? 2.367 4.329 2.551 1.00 98.12 76 VAL A CA 1
ATOM 602 C C . VAL A 1 76 ? 2.016 3.370 3.690 1.00 98.12 76 VAL A C 1
ATOM 604 O O . VAL A 1 76 ? 1.152 3.671 4.514 1.00 98.12 76 VAL A O 1
ATOM 607 N N . ALA A 1 77 ? 2.725 2.241 3.787 1.00 98.12 77 ALA A N 1
ATOM 608 C CA . ALA A 1 77 ? 2.495 1.265 4.847 1.00 98.12 77 ALA A CA 1
ATOM 609 C C . ALA A 1 77 ? 2.798 1.834 6.244 1.00 98.12 77 ALA A C 1
ATOM 611 O O . ALA A 1 77 ? 2.074 1.544 7.195 1.00 98.12 77 ALA A O 1
ATOM 612 N N . GLU A 1 78 ? 3.847 2.654 6.374 1.00 96.75 78 GLU A N 1
ATOM 613 C CA . GLU A 1 78 ? 4.172 3.354 7.620 1.00 96.75 78 GLU A CA 1
ATOM 614 C C . GLU A 1 78 ? 3.079 4.351 8.024 1.00 96.75 78 GLU A C 1
ATOM 616 O O . GLU A 1 78 ? 2.690 4.348 9.189 1.00 96.75 78 GLU A O 1
ATOM 621 N N . THR A 1 79 ? 2.577 5.165 7.092 1.00 96.12 79 THR A N 1
ATOM 622 C CA . THR A 1 79 ? 1.505 6.145 7.326 1.00 96.12 79 THR A CA 1
ATOM 623 C C . THR A 1 79 ? 0.230 5.447 7.790 1.00 96.12 79 THR A C 1
ATOM 625 O O . THR A 1 79 ? -0.314 5.788 8.837 1.00 96.12 79 THR A O 1
ATOM 628 N N . LEU A 1 80 ? -0.203 4.395 7.086 1.00 97.19 80 LEU A N 1
ATOM 629 C CA . LEU A 1 80 ? -1.400 3.634 7.463 1.00 97.19 80 LEU A CA 1
ATOM 630 C C . LEU A 1 80 ? -1.286 2.988 8.849 1.00 97.19 80 LEU A C 1
ATOM 632 O O . LEU A 1 80 ? -2.245 2.984 9.622 1.00 97.19 80 LEU A O 1
ATOM 636 N N . TYR A 1 81 ? -0.100 2.497 9.197 1.00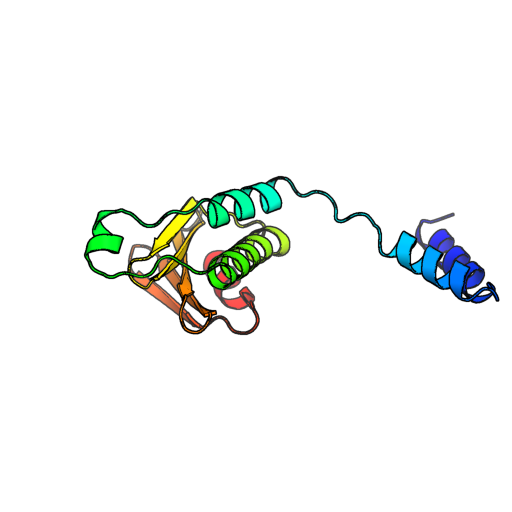 96.88 81 TYR A N 1
ATOM 637 C CA . TYR A 1 81 ? 0.145 1.936 10.516 1.00 96.88 81 TYR A CA 1
ATOM 638 C C . TYR A 1 81 ? 0.206 3.009 11.611 1.00 96.88 81 TYR A C 1
ATOM 640 O O . TYR A 1 81 ? -0.450 2.867 12.639 1.00 96.88 81 TYR A O 1
ATOM 648 N N . LYS A 1 82 ? 0.968 4.088 11.423 1.00 94.19 82 LYS A N 1
ATOM 649 C CA . LYS A 1 82 ? 1.168 5.102 12.470 1.00 94.19 82 LYS A CA 1
ATOM 650 C C . LYS A 1 82 ? -0.067 5.947 12.729 1.00 94.19 82 LYS A C 1
ATOM 652 O O . LYS A 1 82 ? -0.370 6.218 13.889 1.00 94.19 82 LYS A O 1
ATOM 657 N N . ASP A 1 83 ? -0.757 6.342 11.668 1.00 94.31 83 ASP A N 1
ATOM 658 C CA . ASP A 1 83 ? -1.835 7.323 11.766 1.00 94.31 83 ASP A CA 1
ATOM 659 C C . ASP A 1 83 ? -3.187 6.642 11.996 1.00 94.31 83 ASP A C 1
ATOM 661 O O . ASP A 1 83 ? -4.080 7.229 12.603 1.00 94.31 83 ASP A O 1
ATOM 665 N N . PHE A 1 84 ? -3.327 5.381 11.566 1.00 94.56 84 PHE A N 1
ATOM 666 C CA . PHE A 1 84 ? -4.600 4.662 11.613 1.00 94.56 84 PHE A CA 1
ATOM 667 C C . PHE A 1 84 ? -4.527 3.285 12.286 1.00 94.56 84 PHE A C 1
ATOM 669 O O . PHE A 1 84 ? -5.560 2.641 12.440 1.00 94.56 84 PHE A O 1
ATOM 676 N N . SER A 1 85 ? -3.348 2.830 12.732 1.00 94.69 85 SER A N 1
ATOM 677 C CA . SER A 1 85 ? -3.146 1.495 13.331 1.00 94.69 85 SER A CA 1
ATOM 678 C C . SER A 1 85 ? -3.540 0.334 12.409 1.00 94.69 85 SER A C 1
ATOM 680 O O . SER A 1 85 ? -3.920 -0.740 12.873 1.00 94.69 85 SER A O 1
ATOM 682 N N . ILE A 1 86 ? -3.430 0.532 11.092 1.00 95.50 86 ILE A N 1
ATOM 683 C CA . ILE A 1 86 ? -3.803 -0.451 10.073 1.00 95.50 86 ILE A CA 1
ATOM 684 C C . ILE A 1 86 ? -2.537 -1.093 9.489 1.00 95.50 86 ILE A C 1
ATOM 686 O O . ILE A 1 86 ? -1.643 -0.403 9.000 1.00 95.50 86 ILE A O 1
ATOM 690 N N . ILE A 1 87 ? -2.468 -2.427 9.503 1.00 96.75 87 ILE A N 1
ATOM 691 C CA . ILE A 1 87 ? -1.347 -3.197 8.941 1.00 96.75 87 ILE A CA 1
ATOM 692 C C . ILE A 1 87 ? -1.787 -4.013 7.720 1.00 96.75 87 ILE A C 1
ATOM 694 O O . ILE A 1 87 ? -2.912 -4.524 7.697 1.00 96.75 87 ILE A O 1
ATOM 698 N N . PRO A 1 88 ? -0.927 -4.157 6.697 1.00 98.06 88 PRO A N 1
ATOM 699 C CA . PRO A 1 88 ? -1.274 -4.936 5.520 1.00 98.06 88 PRO A CA 1
ATOM 700 C C . PRO A 1 88 ? -1.327 -6.426 5.864 1.00 98.06 88 PRO A C 1
ATOM 702 O O . PRO A 1 88 ? -0.437 -6.964 6.521 1.00 98.06 88 PRO A O 1
ATOM 705 N N . ILE A 1 89 ? -2.352 -7.108 5.357 1.00 97.75 89 ILE A N 1
ATOM 706 C CA . ILE A 1 89 ? -2.459 -8.574 5.374 1.00 97.75 89 ILE A CA 1
ATOM 707 C C . ILE A 1 89 ? -1.697 -9.214 4.209 1.00 97.75 89 ILE A C 1
ATOM 709 O O . ILE A 1 89 ? -1.442 -10.417 4.217 1.00 97.75 89 ILE A O 1
ATOM 713 N N . ARG A 1 90 ? -1.356 -8.423 3.184 1.00 97.94 90 ARG A N 1
ATOM 714 C CA . ARG A 1 90 ? -0.540 -8.850 2.048 1.00 97.94 90 ARG A CA 1
ATOM 715 C C . ARG A 1 90 ? 0.301 -7.690 1.540 1.00 97.94 90 ARG A C 1
ATOM 717 O O . ARG A 1 90 ? -0.195 -6.578 1.393 1.00 97.94 90 ARG A O 1
ATOM 724 N N . ILE A 1 91 ? 1.551 -8.007 1.235 1.00 98.31 91 ILE A N 1
ATOM 725 C CA . ILE A 1 91 ? 2.522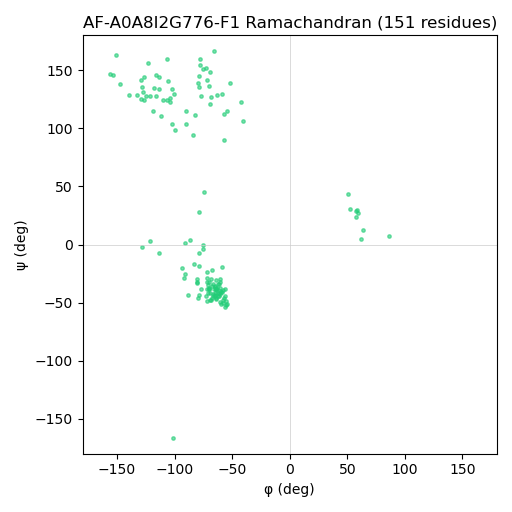 -7.142 0.573 1.00 98.31 91 ILE A CA 1
ATOM 726 C C . ILE A 1 91 ? 3.084 -7.964 -0.588 1.00 98.31 91 ILE A C 1
ATOM 728 O O . ILE A 1 91 ? 3.521 -9.096 -0.369 1.00 98.31 91 ILE A O 1
ATOM 732 N N . ALA A 1 92 ? 3.022 -7.453 -1.813 1.00 98.00 92 ALA A N 1
ATOM 733 C CA . ALA A 1 92 ? 3.483 -8.173 -2.996 1.00 98.00 92 ALA A CA 1
ATOM 734 C C . ALA A 1 92 ? 3.968 -7.214 -4.085 1.00 98.00 92 ALA A C 1
ATOM 736 O O . ALA A 1 92 ? 3.642 -6.033 -4.077 1.00 98.00 92 ALA A O 1
ATOM 737 N N . VAL A 1 93 ? 4.726 -7.749 -5.037 1.00 97.50 93 VAL A N 1
ATOM 738 C CA . VAL A 1 93 ? 4.921 -7.100 -6.338 1.00 97.50 93 VAL A CA 1
ATOM 739 C C . VAL A 1 93 ? 3.670 -7.279 -7.197 1.00 97.50 93 VAL A C 1
ATOM 741 O O . VAL A 1 93 ? 2.966 -8.288 -7.056 1.00 97.50 93 VAL A O 1
ATOM 744 N N . SER A 1 94 ? 3.416 -6.328 -8.086 1.00 95.50 94 SER A N 1
ATOM 745 C CA . SER A 1 94 ? 2.289 -6.350 -9.016 1.00 95.50 94 SER A CA 1
ATOM 746 C C . SER A 1 94 ? 2.729 -6.658 -10.445 1.00 95.50 94 SER A C 1
ATOM 748 O O . SER A 1 94 ? 3.906 -6.533 -10.784 1.00 95.50 94 SER A O 1
ATOM 750 N N . ILE A 1 95 ? 1.778 -7.111 -11.265 1.00 93.56 95 ILE A N 1
ATOM 751 C CA . ILE A 1 95 ? 1.998 -7.289 -12.707 1.00 93.56 95 ILE A CA 1
ATOM 752 C C . ILE A 1 95 ? 2.083 -5.935 -13.422 1.00 93.56 95 ILE A C 1
ATOM 754 O O . ILE A 1 95 ? 2.766 -5.832 -14.430 1.00 93.56 95 ILE A O 1
ATOM 758 N N . GLU A 1 96 ? 1.490 -4.894 -12.831 1.00 92.62 96 GLU A N 1
ATOM 759 C CA . GLU A 1 96 ? 1.575 -3.490 -13.262 1.00 92.62 96 GLU A CA 1
ATOM 760 C C . GLU A 1 96 ? 2.902 -2.830 -12.830 1.00 92.62 96 GLU A C 1
ATOM 762 O O . GLU A 1 96 ? 2.966 -1.639 -12.544 1.00 92.62 96 GLU A O 1
ATOM 767 N N . GLU A 1 97 ? 3.961 -3.632 -12.680 1.00 93.50 97 GLU A N 1
ATOM 768 C CA . GLU A 1 97 ? 5.325 -3.215 -12.317 1.00 93.50 97 GLU A CA 1
ATOM 769 C C . GLU A 1 97 ? 5.487 -2.536 -10.941 1.00 93.50 97 GLU A C 1
ATOM 771 O O . GLU A 1 97 ? 6.594 -2.144 -10.581 1.00 93.50 97 GLU A O 1
ATOM 776 N N . GLY A 1 98 ? 4.427 -2.451 -10.132 1.00 96.88 98 GLY A N 1
ATOM 777 C CA . GLY A 1 98 ? 4.390 -1.756 -8.842 1.00 96.88 98 GLY A CA 1
ATOM 778 C C . GLY A 1 98 ? 4.502 -2.623 -7.580 1.00 96.88 98 GLY A C 1
ATOM 779 O O . GLY A 1 98 ? 4.864 -3.810 -7.602 1.00 96.88 98 GLY A O 1
ATOM 780 N N . ILE A 1 99 ? 4.185 -1.997 -6.443 1.00 98.38 99 ILE A N 1
ATOM 781 C CA . ILE A 1 99 ? 3.996 -2.648 -5.143 1.00 98.38 99 ILE A CA 1
ATOM 782 C C . ILE A 1 99 ? 2.524 -2.609 -4.742 1.00 98.38 99 ILE A C 1
ATOM 784 O O . ILE A 1 99 ? 1.946 -1.544 -4.529 1.00 98.38 99 ILE A O 1
ATOM 788 N N . TYR A 1 100 ? 1.983 -3.793 -4.483 1.00 98.50 100 TYR A N 1
ATOM 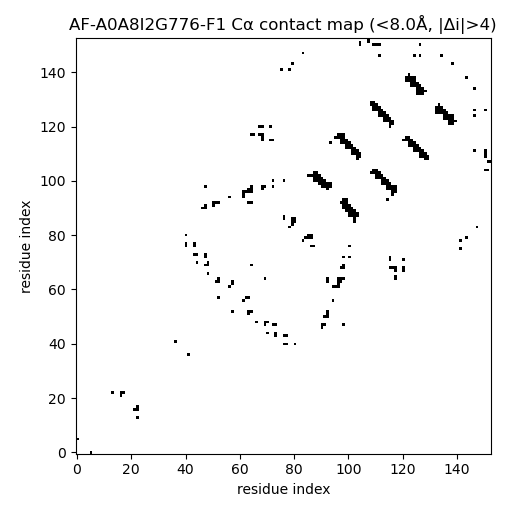789 C CA . TYR A 1 100 ? 0.622 -4.005 -4.028 1.00 98.50 100 TYR A CA 1
ATOM 790 C C . TYR A 1 100 ? 0.562 -4.249 -2.513 1.00 98.50 100 TYR A C 1
ATOM 792 O O . TYR A 1 100 ? 1.238 -5.134 -1.966 1.00 98.50 100 TYR A O 1
ATOM 800 N N . LEU A 1 101 ? -0.310 -3.505 -1.834 1.00 98.62 101 LEU A N 1
ATOM 801 C CA . LEU A 1 101 ? -0.610 -3.601 -0.409 1.00 98.62 101 LEU A CA 1
ATOM 802 C C . LEU A 1 101 ? -2.103 -3.894 -0.219 1.00 98.62 101 LEU A C 1
ATOM 804 O O . LEU A 1 101 ? -2.961 -3.174 -0.723 1.00 98.62 101 LEU A O 1
ATOM 808 N N . LYS A 1 102 ? -2.432 -4.932 0.554 1.00 98.56 102 LYS A N 1
ATOM 809 C CA . LYS A 1 102 ? -3.822 -5.294 0.876 1.00 98.56 102 LYS A CA 1
ATOM 810 C C . LYS A 1 102 ? -4.074 -5.194 2.364 1.00 98.56 102 LYS A C 1
ATOM 812 O O . LYS A 1 102 ? -3.329 -5.765 3.160 1.00 98.56 102 LYS A O 1
ATOM 817 N N . TYR A 1 103 ? -5.195 -4.593 2.717 1.00 98.44 103 TYR A N 1
ATOM 818 C CA . TYR A 1 103 ? -5.683 -4.409 4.072 1.00 98.44 103 TYR A CA 1
ATOM 819 C C . TYR A 1 103 ? -7.104 -4.953 4.167 1.00 98.44 103 TYR A C 1
ATOM 821 O O . TYR A 1 103 ? -7.883 -4.854 3.218 1.00 98.44 103 TYR A O 1
ATOM 829 N N . LYS A 1 104 ? -7.457 -5.541 5.309 1.00 97.81 104 LYS A N 1
ATOM 830 C CA . LYS A 1 104 ? -8.799 -6.073 5.546 1.00 97.81 104 LYS A CA 1
ATOM 831 C C . LYS A 1 104 ? -9.304 -5.609 6.898 1.00 97.81 104 LYS A C 1
ATOM 833 O O . LYS A 1 104 ? -8.620 -5.794 7.901 1.00 97.81 104 LYS A O 1
ATOM 838 N N . ASN A 1 105 ? -10.502 -5.043 6.904 1.00 97.00 105 ASN A N 1
ATOM 839 C CA . ASN A 1 105 ? -11.254 -4.811 8.118 1.00 97.00 105 ASN A CA 1
ATOM 840 C C . ASN A 1 105 ? -12.112 -6.059 8.361 1.00 97.00 105 ASN A C 1
ATOM 842 O O . ASN A 1 105 ? -12.955 -6.435 7.541 1.00 97.00 105 ASN A O 1
ATOM 846 N N . PHE A 1 106 ? -11.821 -6.757 9.456 1.00 93.88 106 PHE A N 1
ATOM 847 C CA . PHE A 1 106 ? -12.471 -8.022 9.785 1.00 93.88 106 PHE A CA 1
ATOM 848 C C . PHE A 1 106 ? -13.868 -7.833 10.389 1.00 93.88 106 PHE A C 1
ATOM 850 O O . PHE A 1 106 ? -14.664 -8.765 10.315 1.00 93.88 106 PHE A O 1
ATOM 857 N N . ASP A 1 107 ? -14.192 -6.640 10.890 1.00 95.62 107 ASP A N 1
ATOM 858 C CA . ASP A 1 107 ? -15.478 -6.351 11.529 1.00 95.62 107 ASP A CA 1
ATOM 859 C C . ASP A 1 107 ? -16.584 -6.088 10.497 1.00 95.62 107 ASP A C 1
ATOM 861 O O . ASP A 1 107 ? -17.740 -6.459 10.700 1.00 95.62 107 ASP A O 1
ATOM 865 N N . ASN A 1 108 ? -16.239 -5.488 9.350 1.00 95.38 108 ASN A N 1
ATOM 866 C CA . ASN A 1 108 ? -17.207 -5.082 8.320 1.00 95.38 108 ASN A CA 1
ATOM 867 C C . ASN A 1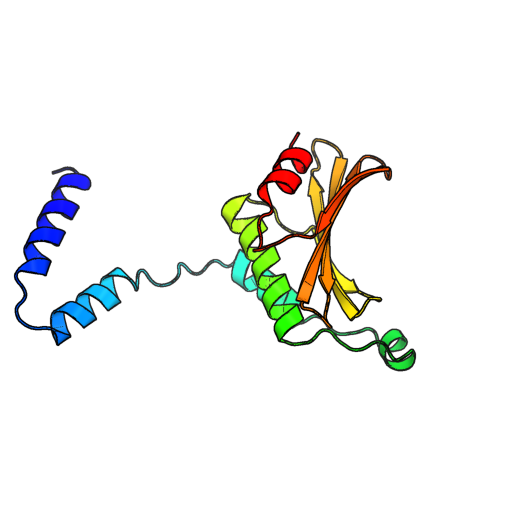 108 ? -16.976 -5.720 6.932 1.00 95.38 108 ASN A C 1
ATOM 869 O O . ASN A 1 108 ? -17.715 -5.417 5.987 1.00 95.38 108 ASN A O 1
ATOM 873 N N . ASN A 1 109 ? -15.977 -6.605 6.801 1.00 94.62 109 ASN A N 1
ATOM 874 C CA . ASN A 1 109 ? -15.555 -7.261 5.555 1.00 94.62 109 ASN A CA 1
ATOM 875 C C . ASN A 1 109 ? -15.153 -6.303 4.416 1.00 94.62 109 ASN A C 1
ATOM 877 O O . ASN A 1 109 ? -15.190 -6.689 3.242 1.00 94.62 109 ASN A O 1
ATOM 881 N N . LYS A 1 110 ? -14.751 -5.069 4.735 1.00 98.06 110 LYS A N 1
ATOM 882 C CA . LYS A 1 110 ? -14.162 -4.153 3.756 1.00 98.06 110 LYS A CA 1
ATOM 883 C C . LYS A 1 110 ? -12.698 -4.505 3.502 1.00 98.06 110 LYS A C 1
ATOM 885 O O . LYS A 1 110 ? -11.966 -4.933 4.398 1.00 98.06 110 LYS A O 1
ATOM 890 N N . VAL A 1 111 ? -12.265 -4.316 2.263 1.00 98.38 111 VAL A N 1
ATOM 891 C CA . VAL A 1 111 ? -10.889 -4.549 1.822 1.00 98.38 111 VAL A CA 1
ATOM 892 C C . VAL A 1 111 ? -10.386 -3.283 1.152 1.00 98.38 111 VAL A C 1
ATOM 894 O O . VAL A 1 111 ? -11.010 -2.801 0.211 1.00 98.38 111 VAL A O 1
ATOM 897 N N . LEU A 1 112 ? -9.266 -2.763 1.645 1.00 98.44 112 LEU A N 1
ATOM 898 C CA . LEU A 1 112 ? -8.548 -1.650 1.039 1.00 98.44 112 LEU A CA 1
ATOM 899 C C . LEU A 1 112 ? -7.320 -2.212 0.322 1.00 98.44 112 LEU A C 1
ATOM 901 O O . LEU A 1 112 ? -6.490 -2.894 0.922 1.00 98.44 112 LEU A O 1
ATOM 905 N N . GLU A 1 113 ? -7.234 -1.947 -0.968 1.00 98.44 113 GLU A N 1
ATOM 906 C CA . GLU A 1 113 ? -6.168 -2.379 -1.863 1.00 98.44 113 GLU A CA 1
ATOM 907 C C . GLU A 1 113 ? -5.457 -1.129 -2.355 1.00 98.44 113 GLU A C 1
ATOM 909 O O . GLU A 1 113 ? -6.116 -0.193 -2.799 1.00 98.44 113 GLU A O 1
ATOM 914 N N . ILE A 1 114 ? -4.137 -1.082 -2.219 1.00 98.44 114 ILE A N 1
ATOM 915 C CA . ILE A 1 114 ? -3.324 0.059 -2.628 1.00 98.44 114 ILE A CA 1
ATOM 916 C C . ILE A 1 114 ? -2.217 -0.444 -3.540 1.00 98.44 114 ILE A C 1
ATOM 918 O O . ILE A 1 114 ? -1.515 -1.392 -3.192 1.00 98.44 114 ILE A O 1
ATOM 922 N N . GLU A 1 115 ? -2.055 0.214 -4.677 1.00 98.19 115 GLU A N 1
ATOM 923 C CA . GLU A 1 115 ? -0.982 -0.015 -5.634 1.00 98.19 115 GLU A CA 1
ATOM 924 C C . GLU A 1 115 ? -0.093 1.230 -5.671 1.00 98.19 115 GLU A C 1
ATOM 926 O O . GLU A 1 115 ? -0.595 2.354 -5.718 1.00 98.19 115 GLU A O 1
ATOM 931 N N . VAL A 1 116 ? 1.221 1.027 -5.618 1.00 98.19 116 VAL A N 1
ATOM 932 C CA . VAL A 1 116 ? 2.220 2.075 -5.849 1.00 98.19 116 VAL A CA 1
ATOM 933 C C . VAL A 1 116 ? 2.934 1.747 -7.148 1.00 98.19 116 VAL A C 1
ATOM 935 O O . VAL A 1 116 ? 3.683 0.769 -7.201 1.00 98.19 116 VAL A O 1
ATOM 938 N N . TYR A 1 117 ? 2.705 2.552 -8.179 1.00 97.25 117 TYR A N 1
ATOM 939 C CA . TYR A 1 117 ? 3.239 2.312 -9.516 1.00 97.25 117 TYR A CA 1
ATOM 940 C C . TYR A 1 117 ? 4.714 2.701 -9.615 1.00 97.25 117 TYR A C 1
ATOM 942 O O . TYR A 1 117 ? 5.243 3.487 -8.825 1.00 97.25 117 TYR A O 1
ATOM 950 N N . ASN A 1 118 ? 5.418 2.079 -10.552 1.00 95.75 118 ASN A N 1
ATOM 951 C CA . ASN A 1 118 ? 6.871 2.184 -10.650 1.00 95.75 118 ASN A CA 1
ATOM 952 C C . ASN A 1 118 ? 7.352 3.304 -11.574 1.00 95.75 118 ASN A C 1
ATOM 954 O O . ASN A 1 118 ? 8.439 3.839 -11.371 1.00 95.75 118 ASN A O 1
ATOM 958 N N . ASP A 1 119 ? 6.555 3.646 -12.576 1.00 91.88 119 ASP A N 1
ATOM 959 C CA . ASP A 1 119 ? 6.856 4.588 -13.649 1.00 91.88 119 ASP A CA 1
ATOM 960 C C . ASP A 1 119 ? 6.688 6.053 -13.223 1.00 91.88 119 ASP A C 1
ATOM 962 O O . ASP A 1 119 ? 7.571 6.875 -13.468 1.00 91.88 119 ASP A O 1
ATOM 966 N N . ASN A 1 120 ? 5.586 6.373 -12.548 1.00 93.81 120 ASN A N 1
ATOM 967 C CA . ASN A 1 120 ? 5.230 7.728 -12.113 1.00 93.81 120 ASN A CA 1
ATOM 968 C C . ASN A 1 120 ? 5.230 7.905 -10.587 1.00 93.81 120 ASN A C 1
ATOM 970 O O . ASN A 1 120 ? 5.126 9.034 -10.112 1.00 93.81 120 ASN A O 1
ATOM 974 N N . LEU A 1 121 ? 5.399 6.816 -9.825 1.00 96.25 121 LEU A N 1
ATOM 975 C CA . LEU A 1 121 ? 5.254 6.802 -8.366 1.00 96.25 121 LEU A CA 1
ATOM 976 C C . LEU A 1 121 ? 3.856 7.243 -7.895 1.00 96.25 121 LEU A C 1
ATOM 978 O O . LEU A 1 121 ? 3.708 7.725 -6.769 1.00 96.25 121 LEU A O 1
ATOM 982 N N . ASP A 1 122 ? 2.835 7.052 -8.732 1.00 97.06 122 ASP A N 1
ATOM 983 C CA . ASP A 1 122 ? 1.451 7.299 -8.353 1.00 97.06 122 ASP A CA 1
ATOM 984 C C . ASP A 1 122 ? 0.957 6.214 -7.391 1.00 97.06 122 ASP A C 1
ATOM 986 O O . ASP A 1 122 ? 1.425 5.070 -7.379 1.00 97.06 122 ASP A O 1
ATOM 990 N N . ILE A 1 123 ? -0.004 6.595 -6.554 1.00 98.19 123 ILE A N 1
ATOM 991 C CA . ILE A 1 123 ? -0.616 5.716 -5.563 1.00 98.19 123 ILE A CA 1
ATOM 992 C C . ILE A 1 123 ? -2.098 5.621 -5.898 1.00 98.19 123 ILE A C 1
ATOM 994 O O . ILE A 1 123 ? -2.816 6.607 -5.751 1.00 98.19 123 ILE A O 1
ATOM 998 N N . ALA A 1 124 ? -2.574 4.439 -6.271 1.00 97.75 124 ALA A N 1
ATOM 999 C CA . ALA A 1 124 ? -3.999 4.185 -6.455 1.00 97.75 124 ALA A CA 1
ATOM 1000 C C . ALA A 1 124 ? -4.537 3.344 -5.300 1.00 97.75 124 ALA A C 1
ATOM 1002 O O . ALA A 1 124 ? -3.884 2.411 -4.836 1.00 97.75 124 ALA A O 1
ATOM 1003 N N . ALA A 1 125 ? -5.748 3.653 -4.847 1.00 98.31 125 ALA A N 1
ATOM 1004 C CA . ALA A 1 125 ? -6.427 2.920 -3.793 1.00 98.31 125 ALA A CA 1
ATOM 1005 C C . ALA A 1 125 ? -7.836 2.505 -4.228 1.00 98.31 125 ALA A C 1
ATOM 1007 O O . ALA A 1 125 ? -8.605 3.309 -4.756 1.00 98.31 125 ALA A O 1
ATOM 1008 N N . ILE A 1 126 ? -8.206 1.260 -3.941 1.00 98.25 126 ILE A N 1
ATOM 1009 C CA . ILE A 1 126 ? -9.537 0.703 -4.179 1.00 98.25 126 ILE A CA 1
ATOM 1010 C C . ILE A 1 126 ? -10.065 0.141 -2.863 1.00 98.25 126 ILE A C 1
ATOM 1012 O O . ILE A 1 126 ? -9.421 -0.663 -2.193 1.00 98.25 126 ILE A O 1
ATOM 1016 N N . LEU A 1 127 ? -11.268 0.563 -2.491 1.00 98.38 127 LEU A N 1
ATOM 1017 C CA . LEU A 1 127 ? -12.017 0.048 -1.358 1.00 98.38 127 LEU A CA 1
ATOM 1018 C C . LEU A 1 127 ? -13.166 -0.813 -1.874 1.00 98.38 127 LEU A C 1
ATOM 1020 O O . LEU A 1 127 ? -14.024 -0.337 -2.621 1.00 98.38 127 LEU A O 1
ATOM 1024 N N . THR A 1 128 ? -13.223 -2.061 -1.424 1.00 98.31 128 THR A N 1
ATOM 1025 C CA . THR A 1 128 ? -14.285 -3.003 -1.780 1.00 98.31 128 THR A CA 1
ATOM 1026 C C . THR A 1 128 ? -15.000 -3.556 -0.550 1.00 98.31 128 THR A C 1
ATOM 1028 O O . THR A 1 128 ? -14.446 -3.598 0.550 1.00 98.31 128 THR A O 1
ATOM 1031 N N . LYS A 1 129 ? -16.244 -4.005 -0.732 1.00 97.69 129 LYS A N 1
ATOM 1032 C CA . LYS A 1 129 ? -17.003 -4.820 0.230 1.00 97.69 129 LYS A CA 1
ATOM 1033 C C . LYS A 1 129 ? -17.763 -5.881 -0.541 1.00 97.69 129 LYS A C 1
ATOM 1035 O O . LYS A 1 129 ? -18.459 -5.555 -1.495 1.00 97.69 129 LYS A O 1
ATOM 1040 N N . ASN A 1 130 ? -17.634 -7.143 -0.138 1.00 93.50 130 ASN A N 1
ATOM 1041 C CA . ASN A 1 130 ? -18.288 -8.269 -0.817 1.00 93.50 130 ASN A CA 1
ATOM 1042 C C . ASN A 1 130 ? -18.043 -8.269 -2.343 1.00 93.50 130 ASN A C 1
ATOM 1044 O O . ASN A 1 130 ? -18.967 -8.468 -3.126 1.00 93.50 130 ASN A O 1
ATOM 1048 N N . ASN A 1 131 ? -16.796 -8.007 -2.755 1.00 89.88 131 ASN A N 1
ATOM 1049 C CA . ASN A 1 131 ? -16.352 -7.903 -4.154 1.00 89.88 131 ASN A CA 1
ATOM 1050 C C . ASN A 1 131 ? -16.983 -6.762 -4.976 1.00 89.88 131 ASN A C 1
ATOM 1052 O O . ASN A 1 131 ? -16.822 -6.731 -6.192 1.00 89.88 131 ASN A O 1
ATOM 1056 N N . GLN A 1 132 ? -17.671 -5.813 -4.340 1.00 96.31 132 GLN A N 1
ATOM 1057 C CA . GLN A 1 132 ? -18.152 -4.597 -4.992 1.00 96.31 132 GLN A CA 1
ATOM 1058 C C . GLN A 1 132 ? -17.257 -3.420 -4.627 1.00 96.31 132 GLN A C 1
ATOM 1060 O O . GLN A 1 132 ? -16.924 -3.232 -3.454 1.00 96.31 132 GLN A O 1
ATOM 1065 N N . VAL A 1 133 ? -16.878 -2.625 -5.628 1.00 97.75 133 VAL A N 1
ATOM 1066 C CA . VAL A 1 133 ? -16.133 -1.380 -5.421 1.00 97.75 133 VAL A CA 1
ATOM 1067 C C . VAL A 1 133 ? -17.048 -0.364 -4.743 1.00 97.75 133 VAL A C 1
ATOM 1069 O O . VAL A 1 133 ? -18.099 -0.016 -5.271 1.00 97.75 133 VAL A O 1
ATOM 1072 N N . ILE A 1 134 ? -16.638 0.102 -3.564 1.00 97.06 134 ILE A N 1
ATOM 1073 C CA . ILE A 1 134 ? -17.289 1.200 -2.839 1.00 97.06 134 ILE A CA 1
ATOM 1074 C C . ILE A 1 134 ? -16.684 2.531 -3.280 1.00 97.06 134 ILE A C 1
ATOM 1076 O O . ILE A 1 134 ? -17.404 3.506 -3.481 1.00 97.06 134 ILE A O 1
ATOM 1080 N N . LYS A 1 135 ? -15.353 2.578 -3.395 1.00 97.62 135 LYS A N 1
ATOM 1081 C CA . LYS A 1 135 ? -14.614 3.774 -3.790 1.00 97.62 135 LYS A CA 1
ATOM 1082 C C . LYS A 1 135 ? -13.290 3.393 -4.438 1.00 97.62 135 LYS A C 1
ATOM 1084 O O . LYS A 1 135 ? -12.650 2.435 -4.016 1.00 97.62 135 LYS A O 1
ATOM 1089 N N . SER A 1 136 ? -12.874 4.180 -5.415 1.00 97.56 136 SER A N 1
ATOM 1090 C CA . SER A 1 136 ? -11.526 4.185 -5.975 1.00 97.56 136 SER A CA 1
ATOM 1091 C C . SER A 1 136 ? -11.010 5.620 -5.993 1.00 97.56 136 SER A C 1
ATOM 1093 O O . SER A 1 136 ? -11.796 6.540 -6.236 1.00 97.56 136 SER A O 1
ATOM 1095 N N . ALA A 1 137 ? -9.729 5.822 -5.707 1.00 96.88 137 ALA A N 1
ATOM 1096 C CA . ALA A 1 137 ? -9.116 7.144 -5.714 1.00 96.88 137 ALA A CA 1
ATOM 1097 C C . ALA A 1 137 ? -7.606 7.061 -5.937 1.00 96.88 137 ALA A C 1
ATOM 1099 O O . ALA A 1 137 ? -6.955 6.149 -5.424 1.00 96.88 137 ALA A O 1
ATOM 1100 N N . ASP A 1 138 ? -7.069 8.071 -6.612 1.00 97.12 138 ASP A N 1
ATOM 1101 C CA . ASP A 1 138 ? -5.643 8.370 -6.579 1.00 97.12 138 ASP A CA 1
ATOM 1102 C C . ASP A 1 138 ? -5.323 9.108 -5.276 1.00 97.12 138 ASP A C 1
ATOM 1104 O O . ASP A 1 138 ? -6.059 9.996 -4.832 1.00 97.12 138 ASP A O 1
ATOM 1108 N N . ILE A 1 139 ? -4.242 8.704 -4.618 1.00 96.69 139 ILE A N 1
ATOM 1109 C CA . ILE A 1 139 ? -3.850 9.228 -3.315 1.00 96.69 139 ILE A CA 1
ATOM 1110 C C . ILE A 1 139 ? -2.761 10.270 -3.497 1.00 96.69 139 ILE A C 1
ATOM 1112 O O . ILE A 1 139 ? -1.567 9.976 -3.563 1.00 96.69 139 ILE A O 1
ATOM 1116 N N . GLU A 1 140 ? -3.179 11.528 -3.489 1.00 91.94 140 GLU A N 1
ATOM 1117 C CA . GLU A 1 140 ? -2.256 12.651 -3.503 1.00 91.94 140 GLU A CA 1
ATOM 1118 C C . GLU A 1 140 ? -1.679 12.923 -2.112 1.00 91.94 140 GLU A C 1
ATOM 1120 O O . GLU A 1 140 ? -2.387 12.915 -1.098 1.00 91.94 140 GLU A O 1
ATOM 1125 N N . LYS A 1 141 ? -0.375 13.228 -2.064 1.00 87.06 141 LYS A N 1
ATOM 1126 C CA . LYS A 1 141 ? 0.339 13.649 -0.842 1.00 87.06 141 LYS A CA 1
ATOM 1127 C C . LYS A 1 141 ? 0.140 12.691 0.342 1.00 87.06 141 LYS A C 1
ATOM 1129 O O . LYS A 1 141 ? 0.161 13.130 1.489 1.00 87.06 141 LYS A O 1
ATOM 1134 N N . GLU A 1 142 ? -0.054 11.400 0.058 1.00 87.81 142 GLU A N 1
ATOM 1135 C CA . GLU A 1 142 ? -0.267 10.346 1.061 1.00 87.81 142 GLU A CA 1
ATOM 1136 C C . GLU A 1 142 ? -1.475 10.610 1.981 1.00 87.81 142 GLU A C 1
ATOM 1138 O O . GLU A 1 142 ? -1.498 10.183 3.137 1.00 87.81 142 GLU A O 1
ATOM 1143 N N . ASN A 1 143 ? -2.495 11.319 1.487 1.00 92.44 143 ASN A N 1
ATOM 1144 C CA . ASN A 1 143 ? -3.703 11.589 2.256 1.00 92.44 143 ASN A CA 1
ATOM 1145 C C . ASN A 1 143 ? -4.701 10.424 2.166 1.00 92.44 143 ASN A C 1
ATOM 1147 O O . ASN A 1 143 ? -5.547 10.368 1.277 1.00 92.44 143 ASN A O 1
ATOM 1151 N N . PHE A 1 144 ? -4.639 9.517 3.140 1.00 94.81 144 PHE A N 1
ATOM 1152 C CA . PHE A 1 144 ? -5.517 8.344 3.211 1.00 94.81 144 PHE A CA 1
ATOM 1153 C C . PHE A 1 144 ? -6.813 8.563 4.003 1.00 94.81 144 PHE A C 1
ATOM 1155 O O . PHE A 1 144 ? -7.599 7.626 4.142 1.00 94.81 144 PHE A O 1
ATOM 1162 N N . PHE A 1 145 ? -7.059 9.768 4.531 1.00 94.75 145 PHE A N 1
ATOM 1163 C CA . PHE A 1 145 ? -8.119 10.004 5.517 1.00 94.75 145 PHE A CA 1
ATOM 1164 C C . PHE A 1 145 ? -9.502 9.550 5.037 1.00 94.75 145 PHE A C 1
ATOM 1166 O O . PHE A 1 145 ? -10.199 8.830 5.748 1.00 94.75 145 PHE A O 1
ATOM 1173 N N . GLU A 1 146 ? -9.894 9.935 3.821 1.00 94.75 146 GLU A N 1
ATOM 1174 C CA . GLU A 1 146 ? -11.215 9.594 3.291 1.00 94.75 146 GLU A CA 1
ATOM 1175 C C . GLU A 1 146 ? -11.369 8.084 3.057 1.00 94.75 146 GLU A C 1
ATOM 1177 O O . GLU A 1 146 ? -12.375 7.492 3.451 1.00 94.75 146 GLU A O 1
ATOM 1182 N N . MET A 1 147 ? -10.349 7.447 2.471 1.00 96.69 147 MET A N 1
ATOM 1183 C CA . MET A 1 147 ? -10.348 6.002 2.224 1.00 96.69 147 MET A CA 1
ATOM 1184 C C . MET A 1 147 ? -10.411 5.213 3.532 1.00 96.69 147 MET A C 1
ATOM 1186 O O . MET A 1 147 ? -11.194 4.271 3.641 1.00 96.69 147 MET A O 1
ATOM 1190 N N . VAL A 1 148 ? -9.631 5.614 4.540 1.00 96.69 148 VAL A N 1
ATOM 1191 C CA . VAL A 1 148 ? -9.603 4.939 5.843 1.00 96.69 148 VAL A CA 1
ATOM 1192 C C . VAL A 1 148 ? -10.895 5.169 6.624 1.00 96.69 148 VAL A C 1
ATOM 1194 O O . VAL A 1 148 ? -11.397 4.241 7.255 1.00 96.69 148 VAL A O 1
ATOM 1197 N N . LYS A 1 149 ? -11.481 6.369 6.547 1.00 96.56 149 LYS A N 1
ATOM 1198 C CA . LYS A 1 149 ? -12.796 6.641 7.137 1.00 96.56 149 LYS A CA 1
ATOM 1199 C C . LYS A 1 149 ? -13.837 5.663 6.589 1.00 96.56 149 LYS A C 1
ATOM 1201 O O . LYS A 1 149 ? -14.450 4.932 7.360 1.00 96.56 149 LYS A O 1
ATOM 1206 N N . LEU A 1 150 ? -13.958 5.572 5.264 1.00 96.75 150 LEU A N 1
ATOM 1207 C CA . LEU A 1 150 ? -14.883 4.640 4.614 1.00 96.75 150 LEU A CA 1
ATOM 1208 C C . LEU A 1 150 ? -14.537 3.172 4.887 1.00 96.75 150 LEU A C 1
ATOM 1210 O O . LEU A 1 150 ? -15.434 2.336 4.919 1.00 96.75 150 LEU A O 1
ATOM 1214 N N . PHE A 1 151 ? -13.264 2.835 5.074 1.00 97.44 151 PHE A N 1
ATOM 1215 C CA . PHE A 1 151 ? -12.820 1.487 5.432 1.00 97.44 151 PHE A CA 1
ATOM 1216 C C . PHE A 1 151 ? -13.245 1.069 6.851 1.00 97.44 151 PHE A C 1
ATOM 1218 O O . PHE A 1 151 ? -13.484 -0.118 7.083 1.00 97.44 151 PHE A O 1
ATOM 1225 N N . ASN A 1 152 ? -13.383 2.022 7.777 1.00 95.38 152 ASN A N 1
ATOM 1226 C CA . ASN A 1 152 ? -13.748 1.772 9.177 1.00 95.38 152 ASN A CA 1
ATOM 1227 C C . ASN A 1 152 ? -15.252 1.883 9.477 1.00 95.38 152 ASN A C 1
ATOM 1229 O O . ASN A 1 152 ? -15.694 1.337 10.483 1.00 95.38 152 ASN A O 1
ATOM 1233 N N . GLU A 1 153 ? -16.027 2.563 8.627 1.00 91.44 153 GLU A N 1
ATOM 1234 C CA . GLU A 1 153 ? -17.504 2.606 8.701 1.00 91.44 153 GLU A CA 1
ATOM 1235 C C . GLU A 1 153 ? -18.165 1.235 8.483 1.00 91.44 153 GLU A C 1
ATOM 1237 O O . GLU A 1 153 ? -19.302 1.026 8.943 1.00 91.44 153 GLU A O 1
#